Protein AF-A0AA42YS67-F1 (afdb_monomer)

Solvent-accessible surface area (backbone atoms only — not comparable to full-atom values): 5543 Å² total; per-residue (Å²): 119,70,72,64,56,53,53,53,52,51,52,55,51,52,53,51,53,51,53,53,52,51,52,51,53,52,36,43,75,76,39,48,68,60,33,52,53,55,53,48,56,51,49,33,49,50,24,48,48,48,23,52,51,23,59,65,44,53,84,81,47,94,62,68,60,54,45,52,51,14,53,50,28,46,53,51,26,51,50,48,50,51,50,59,49,63,36,91,87,66,70,73,60,84,84,77,72,81,130

Sequence (99 aa):
MEEQTFTTTIWMRITSWILILVGLYLTSLYNYLLFHSLVEIFSIFIACSIFLVAWNSRRFMDNNYLLFLGIAYLFVGGLDLIHTLAYRGMGIFPGYETN

Structure (mmCIF, N/CA/C/O backbone):
data_AF-A0AA42YS67-F1
#
_entry.id   AF-A0AA42YS67-F1
#
loop_
_atom_site.group_PDB
_atom_site.id
_atom_site.type_symbol
_atom_site.label_atom_id
_atom_site.label_alt_id
_atom_site.label_comp_id
_atom_site.label_asym_id
_atom_site.label_entity_id
_atom_site.label_seq_id
_atom_site.pdbx_PDB_ins_code
_atom_site.Cartn_x
_atom_site.Cartn_y
_atom_site.Cartn_z
_atom_site.occupancy
_atom_site.B_iso_or_equiv
_atom_site.auth_seq_id
_atom_site.auth_comp_id
_atom_site.auth_asym_id
_atom_site.auth_atom_id
_atom_site.pdbx_PDB_model_num
ATOM 1 N N . MET A 1 1 ? 12.024 31.827 11.996 1.00 62.25 1 MET A N 1
ATOM 2 C CA . MET A 1 1 ? 12.872 30.612 11.952 1.00 62.25 1 MET A CA 1
ATOM 3 C C . MET A 1 1 ? 12.027 29.341 11.805 1.00 62.25 1 MET A C 1
ATOM 5 O O . MET A 1 1 ? 12.379 28.529 10.966 1.00 62.25 1 MET A O 1
ATOM 9 N N . GLU A 1 2 ? 10.905 29.173 12.523 1.00 69.12 2 GLU A N 1
ATOM 10 C CA . GLU A 1 2 ? 10.020 27.983 12.402 1.00 69.12 2 GLU A CA 1
ATOM 11 C C . GLU A 1 2 ? 9.170 27.929 11.115 1.00 69.12 2 GLU A C 1
ATOM 13 O O . GLU A 1 2 ? 8.901 26.855 10.587 1.00 69.12 2 GLU A O 1
ATOM 18 N N . GLU A 1 3 ? 8.790 29.075 10.544 1.00 67.44 3 GLU A N 1
ATOM 19 C CA . GLU A 1 3 ? 7.984 29.108 9.309 1.00 67.44 3 GLU A CA 1
ATOM 20 C C . GLU A 1 3 ? 8.748 28.568 8.079 1.00 67.44 3 GLU A C 1
ATOM 22 O O . GLU A 1 3 ? 8.190 27.928 7.184 1.00 67.44 3 GLU A O 1
ATOM 27 N N . GLN A 1 4 ? 10.068 28.774 8.055 1.00 71.69 4 GLN A N 1
ATOM 28 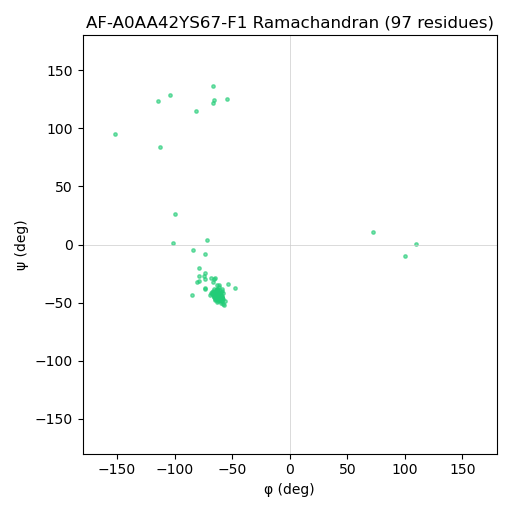C CA . GLN A 1 4 ? 10.926 28.362 6.944 1.00 71.69 4 GLN A CA 1
ATOM 29 C C . GLN A 1 4 ? 11.262 26.861 6.978 1.00 71.69 4 GLN A C 1
ATOM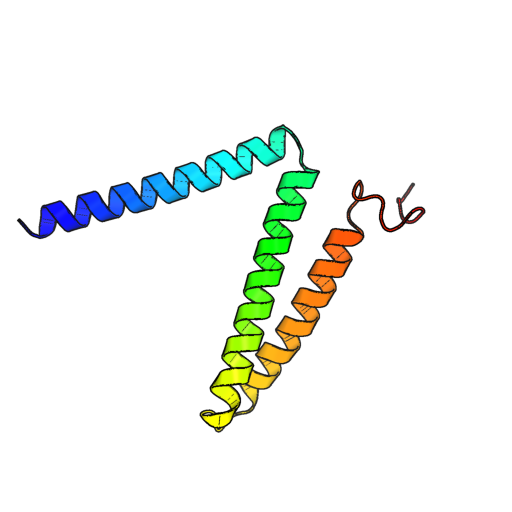 31 O O . GLN A 1 4 ? 11.476 26.263 5.928 1.00 71.69 4 GLN A O 1
ATOM 36 N N . THR A 1 5 ? 11.266 26.217 8.149 1.00 76.94 5 THR A N 1
ATOM 37 C CA . THR A 1 5 ? 11.455 24.757 8.266 1.00 76.94 5 THR A CA 1
ATOM 38 C C . THR A 1 5 ? 10.176 23.982 7.936 1.00 76.94 5 THR A C 1
ATOM 40 O O . THR A 1 5 ? 10.235 22.883 7.378 1.00 76.94 5 THR A O 1
ATOM 43 N N . PHE A 1 6 ? 9.008 24.567 8.217 1.00 77.62 6 PHE A N 1
ATOM 44 C CA . PHE A 1 6 ? 7.713 23.986 7.863 1.00 77.62 6 PHE A CA 1
ATOM 45 C C . PHE A 1 6 ? 7.528 23.891 6.340 1.00 77.62 6 PHE A C 1
ATOM 47 O O . PHE A 1 6 ? 7.181 22.833 5.811 1.00 77.62 6 PHE A O 1
ATOM 54 N N . THR A 1 7 ? 7.837 24.973 5.620 1.00 83.50 7 THR A N 1
ATOM 55 C CA . THR A 1 7 ? 7.713 25.031 4.154 1.00 83.50 7 THR A CA 1
ATOM 56 C C . THR A 1 7 ? 8.668 24.068 3.450 1.00 83.50 7 THR A C 1
ATOM 58 O O . THR A 1 7 ? 8.237 23.322 2.571 1.00 83.50 7 THR A O 1
ATOM 61 N N . THR A 1 8 ? 9.940 24.000 3.852 1.00 85.81 8 THR A N 1
ATOM 62 C CA . THR A 1 8 ? 10.913 23.071 3.246 1.00 85.81 8 THR A CA 1
ATOM 63 C C . THR A 1 8 ? 10.529 21.609 3.461 1.00 85.81 8 THR A C 1
ATOM 65 O O . THR A 1 8 ? 10.618 20.816 2.525 1.00 85.81 8 THR A O 1
ATOM 68 N N . THR A 1 9 ? 10.012 21.257 4.640 1.00 88.94 9 THR A N 1
ATOM 69 C CA . THR A 1 9 ? 9.534 19.895 4.927 1.00 88.94 9 THR A CA 1
ATOM 70 C C . THR A 1 9 ? 8.334 19.522 4.055 1.00 88.94 9 THR A C 1
ATOM 72 O O . THR A 1 9 ? 8.254 18.400 3.555 1.00 88.94 9 THR A O 1
ATOM 75 N N . ILE A 1 10 ? 7.406 20.456 3.819 1.00 90.69 10 ILE A N 1
ATOM 76 C CA . ILE A 1 10 ? 6.273 20.239 2.908 1.00 90.69 10 ILE A CA 1
ATOM 77 C C . ILE A 1 10 ? 6.769 19.983 1.487 1.00 90.69 10 ILE A C 1
ATOM 79 O O . ILE A 1 10 ? 6.365 18.993 0.877 1.00 90.69 10 ILE A O 1
ATOM 83 N N . TRP A 1 11 ? 7.675 20.818 0.978 1.00 91.62 11 TRP A N 1
ATOM 84 C CA . TRP A 1 11 ? 8.231 20.642 -0.362 1.00 91.62 11 TRP A CA 1
ATOM 85 C C . TRP A 1 11 ? 8.975 19.315 -0.511 1.00 91.62 11 TRP A C 1
ATOM 87 O O . TRP A 1 11 ? 8.765 18.628 -1.504 1.00 91.62 11 TRP A O 1
ATOM 97 N N . MET A 1 12 ? 9.760 18.9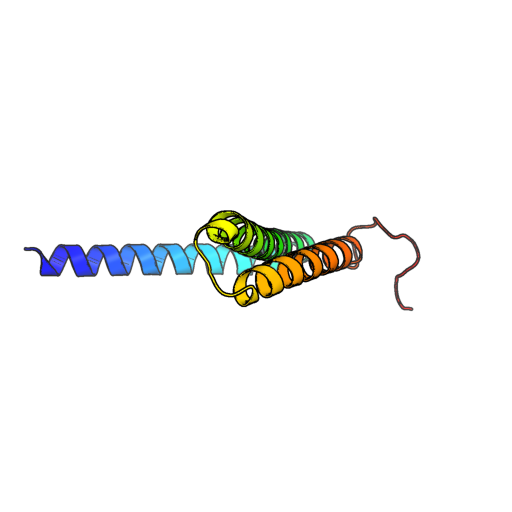03 0.489 1.00 90.56 12 MET A N 1
ATOM 98 C CA . MET A 1 12 ? 10.429 17.594 0.501 1.00 90.56 12 MET A CA 1
ATOM 99 C C . MET A 1 12 ? 9.437 16.423 0.483 1.00 90.56 12 MET A C 1
ATOM 101 O O . MET A 1 12 ? 9.658 15.424 -0.200 1.00 90.56 12 MET A O 1
ATOM 105 N N . ARG A 1 13 ? 8.317 16.531 1.208 1.00 92.62 13 ARG A N 1
ATOM 106 C CA . ARG A 1 13 ? 7.258 15.510 1.179 1.00 92.62 13 ARG A CA 1
ATOM 107 C C . ARG A 1 13 ? 6.594 15.448 -0.192 1.00 92.62 13 ARG A C 1
ATOM 109 O O . ARG A 1 13 ? 6.396 14.357 -0.713 1.00 92.62 13 ARG A O 1
ATOM 116 N N . ILE A 1 14 ? 6.274 16.599 -0.785 1.00 94.62 14 ILE A N 1
ATOM 117 C CA . ILE A 1 14 ? 5.655 16.676 -2.114 1.00 94.62 14 ILE A CA 1
ATOM 118 C C . ILE A 1 14 ? 6.589 16.085 -3.176 1.00 94.62 14 ILE A C 1
ATOM 120 O O . ILE A 1 14 ? 6.147 15.256 -3.969 1.00 94.62 14 ILE A O 1
ATOM 124 N N . THR A 1 15 ? 7.876 16.446 -3.176 1.00 94.81 15 THR A N 1
ATOM 125 C CA . THR A 1 15 ? 8.841 15.896 -4.141 1.00 94.81 15 THR A CA 1
ATOM 126 C C . THR A 1 15 ? 9.014 14.390 -3.978 1.00 94.81 15 THR A C 1
ATOM 128 O O . THR A 1 15 ? 9.068 13.684 -4.982 1.00 94.81 15 THR A O 1
ATOM 131 N N . SER A 1 16 ? 9.018 13.879 -2.743 1.00 94.56 16 SER A N 1
ATOM 132 C CA . SER A 1 16 ? 9.041 12.437 -2.47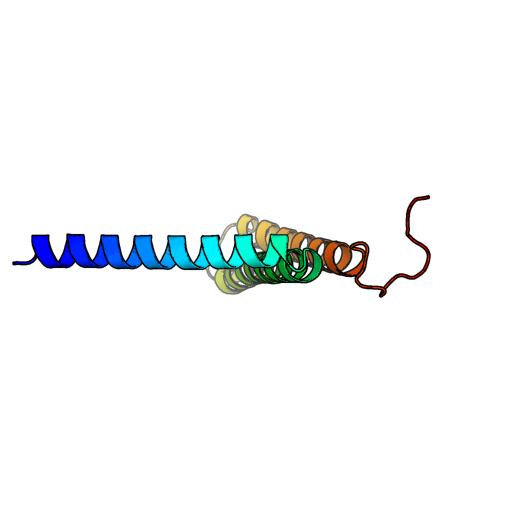9 1.00 94.56 16 SER A CA 1
ATOM 133 C C . SER A 1 16 ? 7.819 11.719 -3.070 1.00 94.56 16 SER A C 1
ATOM 135 O O . SER A 1 16 ? 7.989 10.735 -3.790 1.00 94.56 16 SER A O 1
ATOM 137 N N . TRP A 1 17 ? 6.604 12.239 -2.856 1.00 93.31 17 TRP A N 1
ATOM 138 C CA . TRP A 1 17 ? 5.383 11.667 -3.441 1.00 93.31 17 TRP A CA 1
ATOM 139 C C . TRP A 1 17 ? 5.391 11.695 -4.970 1.00 93.31 17 TRP A C 1
ATOM 141 O O . TRP A 1 17 ? 5.052 10.696 -5.602 1.00 93.31 17 TRP A O 1
ATOM 151 N N . ILE A 1 18 ? 5.819 12.809 -5.571 1.00 95.19 18 ILE A N 1
ATOM 152 C CA . ILE A 1 18 ? 5.936 12.933 -7.030 1.00 95.19 18 ILE A CA 1
ATOM 153 C C . ILE A 1 18 ? 6.906 11.885 -7.578 1.00 95.19 18 ILE A C 1
ATOM 155 O O . ILE A 1 18 ? 6.604 11.233 -8.574 1.00 95.19 18 ILE A O 1
ATOM 159 N N . LEU A 1 19 ? 8.048 11.684 -6.921 1.00 95.19 19 LEU A N 1
ATOM 160 C CA . LEU A 1 19 ? 9.062 10.731 -7.367 1.00 95.19 19 LEU A CA 1
ATOM 161 C C . LEU A 1 19 ? 8.541 9.286 -7.337 1.00 95.19 19 LEU A C 1
ATOM 163 O O . LEU A 1 19 ? 8.771 8.537 -8.286 1.00 95.19 19 LEU A O 1
ATOM 167 N N . ILE A 1 20 ? 7.776 8.917 -6.303 1.00 92.56 20 ILE A N 1
ATOM 168 C CA . ILE A 1 20 ? 7.107 7.609 -6.216 1.00 92.56 20 ILE A CA 1
ATOM 169 C C . ILE A 1 20 ? 6.103 7.431 -7.366 1.00 92.56 20 ILE A C 1
ATOM 171 O O . ILE A 1 20 ? 6.115 6.397 -8.033 1.00 92.56 20 ILE A O 1
ATOM 175 N N . LEU A 1 21 ? 5.269 8.442 -7.639 1.00 91.12 21 LEU A N 1
ATOM 176 C CA . LEU A 1 21 ? 4.275 8.392 -8.719 1.00 91.12 21 LEU A CA 1
ATOM 177 C C . LEU A 1 21 ? 4.923 8.281 -10.102 1.00 91.12 21 LEU A C 1
ATOM 179 O O . LEU A 1 21 ? 4.465 7.500 -10.933 1.00 91.12 21 LEU A O 1
ATOM 183 N N . VAL A 1 22 ? 6.009 9.018 -10.345 1.00 93.19 22 VAL A N 1
ATOM 184 C CA . VAL A 1 22 ? 6.774 8.924 -11.596 1.00 93.19 22 VAL A CA 1
ATOM 185 C C . VAL A 1 22 ? 7.392 7.534 -11.747 1.00 93.19 22 VAL A C 1
ATOM 187 O O . VAL A 1 22 ? 7.311 6.952 -12.826 1.00 93.19 22 VAL A O 1
ATOM 190 N N . GLY A 1 23 ? 7.955 6.971 -10.674 1.00 89.88 23 GLY A N 1
ATOM 191 C CA . GLY A 1 23 ? 8.482 5.605 -10.676 1.00 89.88 23 GLY A CA 1
ATOM 192 C C . GLY A 1 23 ? 7.418 4.566 -11.040 1.00 89.88 23 GLY A C 1
ATOM 193 O O . GLY A 1 23 ? 7.649 3.740 -11.920 1.00 89.88 23 GLY A O 1
ATOM 194 N N . LEU A 1 24 ? 6.233 4.654 -10.430 1.00 88.62 24 LEU A N 1
ATOM 195 C CA . LEU A 1 24 ? 5.087 3.791 -10.745 1.00 88.62 24 LEU A CA 1
ATOM 196 C C . LEU A 1 24 ? 4.578 3.975 -12.183 1.00 88.62 24 LEU A C 1
ATOM 198 O O . LEU A 1 24 ? 4.208 3.011 -12.847 1.00 88.62 24 LEU A O 1
ATOM 202 N N . TYR A 1 25 ? 4.573 5.203 -12.697 1.00 89.00 25 TYR A N 1
ATOM 203 C CA . TYR A 1 25 ? 4.192 5.449 -14.085 1.00 89.00 25 TYR A CA 1
ATOM 204 C C . TYR A 1 25 ? 5.186 4.808 -15.061 1.00 89.00 25 TYR A C 1
ATOM 206 O O . TYR A 1 25 ? 4.783 4.159 -16.023 1.00 89.00 25 TYR A O 1
ATOM 214 N N . LEU A 1 26 ? 6.488 4.920 -14.788 1.00 89.19 26 LEU A N 1
ATOM 215 C CA . LEU A 1 26 ? 7.515 4.286 -15.610 1.00 89.19 26 LEU A CA 1
ATOM 216 C C . LEU A 1 26 ? 7.383 2.759 -15.603 1.00 89.19 26 LEU A C 1
ATOM 218 O O . LEU A 1 26 ? 7.480 2.151 -16.668 1.00 89.19 26 LEU A O 1
ATOM 222 N N . THR A 1 27 ? 7.111 2.125 -14.458 1.00 87.69 27 THR A N 1
ATOM 223 C CA . THR A 1 27 ? 6.912 0.665 -14.426 1.00 87.69 27 THR A CA 1
ATOM 224 C C . THR A 1 27 ? 5.719 0.231 -15.275 1.00 87.69 27 THR A C 1
ATOM 226 O O . THR A 1 27 ? 5.820 -0.789 -15.953 1.00 87.69 27 THR A O 1
ATOM 229 N N . SER A 1 28 ? 4.652 1.034 -15.331 1.00 86.94 28 SER A N 1
ATOM 230 C CA . SER A 1 28 ? 3.496 0.787 -16.203 1.00 86.94 28 SER A CA 1
ATOM 231 C C . SER A 1 28 ? 3.863 0.772 -17.695 1.00 86.94 28 SER A C 1
ATOM 233 O O . SER A 1 28 ? 3.355 -0.064 -18.441 1.00 86.94 28 SER A O 1
ATOM 235 N N . LEU A 1 29 ? 4.799 1.627 -18.132 1.00 84.25 29 LEU A N 1
ATOM 236 C CA . LEU A 1 29 ? 5.252 1.662 -19.530 1.00 84.25 29 LEU A CA 1
ATOM 237 C C . LEU A 1 29 ? 6.145 0.474 -19.910 1.00 84.25 29 LEU A C 1
ATOM 239 O O . LEU A 1 29 ? 6.057 -0.013 -21.034 1.00 84.25 29 LEU A O 1
ATOM 243 N N . TYR A 1 30 ? 7.029 0.035 -19.010 1.00 84.56 30 TYR A N 1
ATOM 244 C CA . TYR A 1 30 ? 7.986 -1.036 -19.315 1.00 84.56 30 TYR A CA 1
ATOM 245 C C . TYR A 1 30 ? 7.399 -2.433 -19.115 1.00 84.56 30 TYR A C 1
ATOM 247 O O . TYR A 1 30 ? 7.636 -3.324 -19.928 1.00 84.56 30 TYR A O 1
ATOM 255 N N . ASN A 1 31 ? 6.668 -2.652 -18.021 1.00 85.56 31 ASN A N 1
ATOM 256 C CA . ASN A 1 31 ? 6.057 -3.937 -17.720 1.00 85.56 31 ASN A CA 1
ATOM 257 C C . ASN A 1 31 ? 4.799 -3.731 -16.875 1.00 85.56 31 ASN A C 1
ATOM 259 O O . ASN A 1 31 ? 4.846 -3.673 -15.643 1.00 85.56 31 ASN A O 1
ATOM 263 N N . TYR A 1 32 ? 3.663 -3.679 -17.565 1.00 85.62 32 TYR A N 1
ATOM 264 C CA . TYR A 1 32 ? 2.355 -3.529 -16.943 1.00 85.62 32 TYR A CA 1
ATOM 265 C C . TYR A 1 32 ? 2.091 -4.587 -15.860 1.00 85.62 32 TYR A C 1
ATOM 267 O O . TYR A 1 32 ? 1.487 -4.276 -14.838 1.00 85.62 32 TYR A O 1
ATOM 275 N N . LEU A 1 33 ? 2.603 -5.813 -16.027 1.00 85.81 33 LEU A N 1
ATOM 276 C CA . LEU A 1 33 ? 2.425 -6.893 -15.055 1.00 85.81 33 LEU A CA 1
ATOM 277 C C . LEU A 1 33 ? 3.073 -6.568 -13.702 1.00 85.81 33 LEU A C 1
ATOM 279 O O . LEU A 1 33 ? 2.503 -6.859 -12.650 1.00 85.81 33 LEU A O 1
ATOM 283 N N . LEU A 1 34 ? 4.255 -5.943 -13.727 1.00 85.06 34 LEU A N 1
ATOM 284 C CA . LEU A 1 34 ? 4.950 -5.508 -12.514 1.00 85.06 34 LEU A CA 1
ATOM 285 C C . LEU A 1 34 ? 4.213 -4.355 -11.837 1.00 85.06 34 LEU A C 1
ATOM 287 O O . LEU A 1 34 ? 4.052 -4.372 -10.620 1.00 85.06 34 LEU A O 1
ATOM 291 N N . PHE A 1 35 ? 3.748 -3.374 -12.614 1.00 89.44 35 PHE A N 1
ATOM 292 C CA . PHE A 1 35 ? 2.936 -2.277 -12.090 1.00 89.44 35 PHE A CA 1
ATOM 293 C C . PHE A 1 35 ? 1.649 -2.795 -11.435 1.00 89.44 35 PHE A C 1
ATOM 295 O O . PHE A 1 35 ? 1.382 -2.464 -10.282 1.00 89.44 35 PHE A O 1
ATOM 302 N N . HIS A 1 36 ? 0.903 -3.651 -12.135 1.00 88.62 36 HIS A N 1
ATOM 303 C CA . HIS A 1 36 ? -0.330 -4.248 -11.633 1.00 88.62 36 HIS A CA 1
ATOM 304 C C . HIS A 1 36 ? -0.083 -5.017 -10.328 1.00 88.62 36 HIS A C 1
ATOM 306 O O . HIS A 1 36 ? -0.702 -4.717 -9.314 1.00 88.62 36 HIS A O 1
ATOM 312 N N . SER A 1 37 ? 0.915 -5.909 -10.307 1.00 89.06 37 SER A N 1
ATOM 313 C CA . SER A 1 37 ? 1.258 -6.690 -9.108 1.00 89.06 37 SER A CA 1
ATOM 314 C C . SER A 1 37 ? 1.630 -5.810 -7.908 1.00 89.06 37 SER A C 1
ATOM 316 O O . SER A 1 37 ? 1.260 -6.116 -6.778 1.00 89.06 37 SER A O 1
ATOM 318 N N . LEU A 1 38 ? 2.367 -4.715 -8.129 1.00 90.06 38 LEU A N 1
ATOM 319 C CA . LEU A 1 38 ? 2.757 -3.791 -7.060 1.00 90.06 38 LEU A CA 1
ATOM 320 C C . LEU A 1 38 ? 1.552 -3.074 -6.446 1.00 90.06 38 LEU A C 1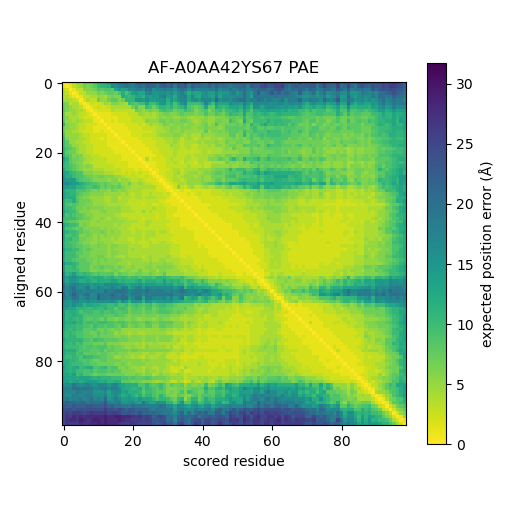
ATOM 322 O O . LEU A 1 38 ? 1.475 -2.960 -5.222 1.00 9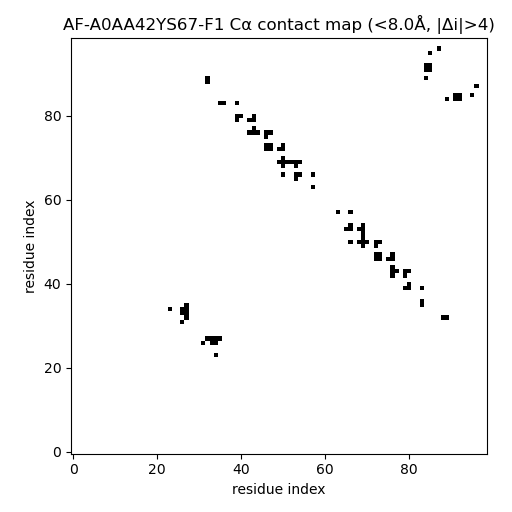0.06 38 LEU A O 1
ATOM 326 N N . VAL A 1 39 ? 0.637 -2.585 -7.286 1.00 92.31 39 VAL A N 1
ATOM 327 C CA . VAL A 1 39 ? -0.559 -1.870 -6.825 1.00 92.31 39 VAL A CA 1
ATOM 328 C C . VAL A 1 39 ? -1.486 -2.813 -6.059 1.00 92.31 39 VAL A C 1
ATOM 330 O O . VAL A 1 39 ? -1.933 -2.442 -4.972 1.00 92.31 39 VAL A O 1
ATOM 333 N N . GLU A 1 40 ? -1.681 -4.046 -6.530 1.00 91.81 40 GLU A N 1
ATOM 334 C CA . GLU A 1 40 ? -2.571 -4.982 -5.833 1.00 91.81 40 GLU A CA 1
ATOM 335 C C . GLU A 1 40 ? -1.973 -5.538 -4.543 1.00 91.81 40 GLU A C 1
ATOM 337 O O . GLU A 1 40 ? -2.663 -5.603 -3.530 1.00 91.81 40 GLU A O 1
ATOM 342 N N . ILE A 1 41 ? -0.666 -5.829 -4.485 1.00 91.38 41 ILE A N 1
ATOM 343 C CA . ILE A 1 41 ? -0.024 -6.192 -3.207 1.00 91.38 41 ILE A CA 1
ATOM 344 C C . ILE A 1 41 ? -0.186 -5.060 -2.181 1.00 91.38 41 ILE A C 1
ATOM 346 O O . ILE A 1 41 ? -0.419 -5.320 -0.996 1.00 91.38 41 ILE A O 1
ATOM 350 N N . PHE A 1 42 ? -0.090 -3.803 -2.620 1.00 93.06 42 PHE A N 1
ATOM 351 C CA . PHE A 1 42 ? -0.308 -2.650 -1.752 1.00 93.06 42 PHE A CA 1
ATOM 352 C C . PHE A 1 42 ? -1.770 -2.538 -1.287 1.00 93.06 42 PHE A C 1
ATOM 354 O O . PHE A 1 42 ? -2.011 -2.315 -0.098 1.00 93.06 42 PHE A O 1
ATOM 361 N N . SER A 1 43 ? -2.739 -2.754 -2.180 1.00 93.38 43 SER A N 1
ATOM 362 C CA . SER A 1 43 ? -4.171 -2.797 -1.852 1.00 93.38 43 SER A CA 1
ATOM 363 C C . SER A 1 43 ? -4.494 -3.903 -0.834 1.00 93.38 43 SER A C 1
ATOM 365 O O . SER A 1 43 ? -5.073 -3.627 0.225 1.00 93.38 43 SER A O 1
ATOM 367 N N . ILE A 1 44 ? -4.005 -5.127 -1.062 1.00 93.38 44 ILE A N 1
ATOM 368 C CA . ILE A 1 44 ? -4.138 -6.265 -0.137 1.00 93.38 44 ILE A CA 1
ATOM 369 C C . ILE A 1 44 ? -3.537 -5.923 1.232 1.00 93.38 44 ILE A C 1
ATOM 371 O O . ILE A 1 44 ? -4.131 -6.224 2.271 1.00 93.38 44 ILE A O 1
ATOM 375 N N . PHE A 1 45 ? -2.379 -5.259 1.265 1.00 94.88 45 PHE A N 1
ATOM 376 C CA . PHE A 1 45 ? -1.745 -4.846 2.517 1.00 94.88 45 PHE A CA 1
ATOM 377 C C . PHE A 1 45 ? -2.600 -3.841 3.303 1.00 94.88 45 PHE A C 1
ATOM 379 O O . PHE A 1 45 ? -2.719 -3.956 4.529 1.00 94.88 45 PHE A O 1
ATOM 386 N N . ILE A 1 46 ? -3.244 -2.888 2.621 1.00 94.88 46 ILE A N 1
ATOM 387 C CA . ILE A 1 46 ? -4.187 -1.952 3.247 1.00 94.88 46 ILE A CA 1
ATOM 388 C C . ILE A 1 46 ? -5.403 -2.706 3.798 1.00 94.88 46 ILE A C 1
ATOM 390 O O . ILE A 1 46 ? -5.769 -2.495 4.955 1.00 94.88 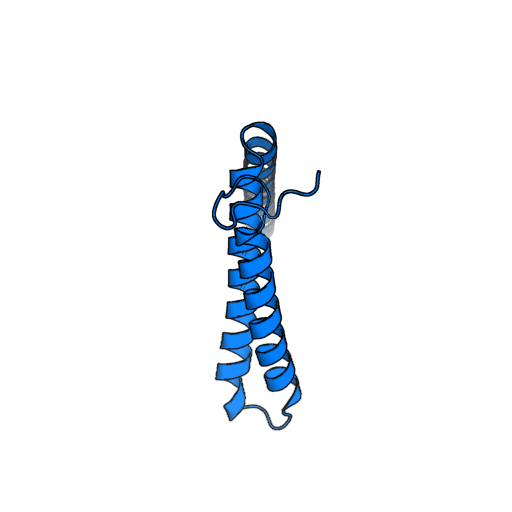46 ILE A O 1
ATOM 394 N N . ALA A 1 47 ? -5.995 -3.617 3.022 1.00 93.56 47 ALA A N 1
ATOM 395 C CA . ALA A 1 47 ? -7.138 -4.418 3.460 1.00 93.56 47 ALA A CA 1
ATOM 396 C C . ALA A 1 47 ? -6.807 -5.258 4.712 1.00 93.56 47 ALA A C 1
ATOM 398 O O . ALA A 1 47 ? -7.549 -5.23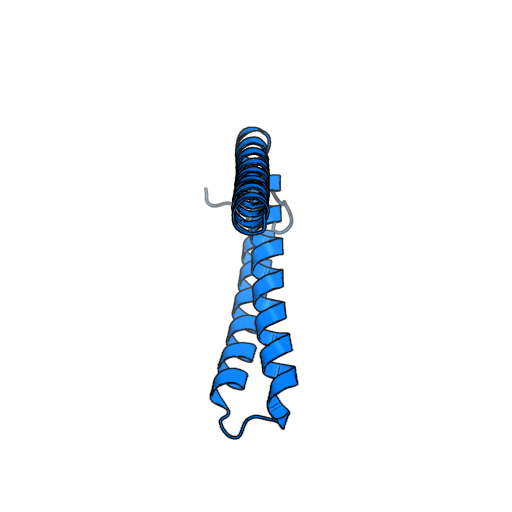2 5.700 1.00 93.56 47 ALA A O 1
ATOM 399 N N . CYS A 1 48 ? -5.644 -5.916 4.724 1.00 92.94 48 CYS A N 1
ATOM 400 C CA . CYS A 1 48 ? -5.118 -6.630 5.889 1.00 92.94 48 CYS A CA 1
ATOM 401 C C . CYS A 1 48 ? -4.897 -5.700 7.087 1.00 92.94 48 CYS A C 1
ATOM 403 O O . CYS A 1 48 ? -5.243 -6.054 8.212 1.00 92.94 48 CYS A O 1
ATOM 405 N N . SER A 1 49 ? -4.363 -4.498 6.864 1.00 94.25 49 SER A N 1
ATOM 406 C CA . SER A 1 49 ? -4.146 -3.508 7.925 1.00 94.25 49 SER A CA 1
ATOM 407 C C . SER A 1 49 ? -5.463 -3.065 8.565 1.00 94.25 49 SER A C 1
ATOM 409 O O . SER A 1 49 ? -5.554 -3.002 9.790 1.00 94.25 49 SER A O 1
ATOM 411 N N . ILE A 1 50 ? -6.508 -2.828 7.763 1.00 92.88 50 ILE A N 1
ATOM 412 C CA . ILE A 1 50 ? -7.852 -2.492 8.259 1.00 92.88 50 ILE A CA 1
ATOM 413 C C . ILE A 1 50 ? -8.410 -3.638 9.107 1.00 92.88 50 ILE A C 1
ATOM 415 O O . ILE A 1 50 ? -8.896 -3.397 10.214 1.00 92.88 50 ILE A O 1
ATOM 419 N N . PHE A 1 51 ? -8.299 -4.882 8.631 1.00 92.94 51 PHE A N 1
ATOM 420 C CA . PHE A 1 51 ? -8.708 -6.056 9.401 1.00 92.94 51 PHE A CA 1
ATOM 421 C C . PHE A 1 51 ? -7.945 -6.163 10.728 1.00 92.94 51 PHE A C 1
ATOM 423 O O . PHE A 1 51 ? -8.568 -6.358 11.769 1.00 92.94 51 PHE A O 1
ATOM 430 N N . LEU A 1 52 ? -6.620 -5.988 10.720 1.00 92.75 52 LEU A N 1
ATOM 431 C CA . LEU A 1 52 ? -5.788 -6.060 11.924 1.00 92.75 52 LEU A CA 1
ATOM 432 C C . LEU A 1 52 ? -6.159 -4.984 12.948 1.00 92.75 52 LEU A C 1
ATOM 434 O O . LEU A 1 52 ? -6.277 -5.291 14.136 1.00 92.75 52 LEU A O 1
ATOM 438 N N . VAL A 1 53 ? -6.379 -3.745 12.502 1.00 92.00 53 VAL A N 1
ATOM 439 C CA . VAL A 1 53 ? -6.817 -2.644 13.372 1.00 92.00 53 VAL A CA 1
ATOM 440 C C . VAL A 1 53 ? -8.197 -2.948 13.955 1.00 92.00 53 VAL A C 1
ATOM 442 O O . VAL A 1 53 ? -8.366 -2.904 15.172 1.00 92.00 53 VAL A O 1
ATOM 445 N N . ALA A 1 54 ? -9.162 -3.342 13.120 1.00 90.56 54 ALA A N 1
ATOM 446 C CA . ALA A 1 54 ? -10.504 -3.708 13.569 1.00 90.56 54 ALA A CA 1
ATOM 447 C C . ALA A 1 54 ? -10.491 -4.885 14.560 1.00 90.56 54 ALA A C 1
ATOM 449 O O . ALA A 1 54 ? -11.196 -4.867 15.571 1.00 90.56 54 ALA A O 1
ATOM 450 N N . TRP A 1 55 ? -9.660 -5.895 14.299 1.00 89.25 55 TRP A N 1
ATOM 451 C CA . TRP A 1 55 ? -9.505 -7.062 15.158 1.00 89.25 55 TRP A CA 1
ATOM 452 C C . TRP A 1 55 ? -8.871 -6.704 16.504 1.00 89.25 55 TRP A C 1
ATOM 454 O O . TRP A 1 55 ? -9.314 -7.193 17.542 1.00 89.25 55 TRP A O 1
ATOM 464 N N . ASN A 1 56 ? -7.870 -5.819 16.512 1.00 90.06 56 ASN A N 1
ATOM 465 C CA . ASN A 1 56 ? -7.225 -5.356 17.738 1.00 90.06 56 ASN A CA 1
ATOM 466 C C . ASN A 1 56 ? -8.166 -4.484 18.587 1.00 90.06 56 ASN A C 1
ATOM 468 O O . ASN A 1 56 ? -8.262 -4.665 19.803 1.00 90.06 56 ASN A O 1
ATOM 472 N N . SER A 1 57 ? -8.930 -3.596 17.948 1.00 85.69 57 SER A N 1
ATOM 473 C CA . SER A 1 57 ? -9.888 -2.714 18.621 1.00 85.69 57 SER A CA 1
ATOM 474 C C . SER A 1 57 ? -11.151 -3.426 19.115 1.00 85.69 57 SER A C 1
ATOM 476 O O . SER A 1 57 ? -11.898 -2.837 19.895 1.00 85.69 57 SER A O 1
ATOM 478 N N . ARG A 1 58 ? -11.365 -4.704 18.765 1.00 83.31 58 ARG A N 1
ATOM 479 C CA . ARG A 1 58 ? -12.519 -5.517 19.194 1.00 83.31 58 ARG A CA 1
ATOM 480 C C . ARG A 1 58 ? -12.803 -5.446 20.695 1.00 83.31 58 ARG A C 1
ATOM 482 O O . ARG A 1 58 ? -13.960 -5.471 21.092 1.00 83.31 58 ARG A O 1
ATOM 489 N N . ARG A 1 59 ? -11.765 -5.393 21.535 1.00 79.06 59 ARG A N 1
ATOM 490 C CA . ARG A 1 59 ? -11.924 -5.390 23.000 1.00 79.06 59 ARG A CA 1
ATOM 491 C C . ARG A 1 59 ? -12.318 -4.023 23.570 1.00 79.06 59 ARG A C 1
ATOM 493 O O . ARG A 1 59 ? -12.830 -3.963 24.680 1.00 79.06 59 ARG A O 1
ATOM 500 N N . PHE A 1 60 ? -12.073 -2.947 22.828 1.00 79.69 60 PHE A N 1
ATOM 501 C CA . PHE A 1 60 ? -12.325 -1.567 23.254 1.00 79.69 60 PHE A CA 1
ATOM 502 C C . PHE A 1 60 ? -13.607 -0.985 22.653 1.00 79.69 60 PHE A C 1
ATOM 504 O O . PHE A 1 60 ? -13.926 0.178 22.885 1.00 79.69 60 PHE A O 1
ATOM 511 N N . MET A 1 61 ? -14.331 -1.777 21.865 1.00 76.12 61 MET A N 1
ATOM 512 C CA . MET A 1 61 ? -15.488 -1.333 21.111 1.00 76.12 61 MET A CA 1
ATOM 513 C C . MET A 1 61 ? -16.768 -1.998 21.599 1.00 76.12 61 MET A C 1
ATOM 515 O O . MET A 1 61 ? -16.889 -3.217 21.556 1.00 76.12 61 MET A O 1
ATOM 519 N N . ASP A 1 62 ? -17.743 -1.175 21.980 1.00 74.44 62 ASP A N 1
ATOM 520 C CA . ASP A 1 62 ? -19.089 -1.620 22.368 1.00 74.44 62 ASP A CA 1
ATOM 521 C C . ASP A 1 62 ? -19.933 -2.051 21.148 1.00 74.44 62 ASP A C 1
ATOM 523 O O . ASP A 1 62 ? -20.800 -2.916 21.225 1.00 74.44 62 ASP A O 1
ATOM 527 N N . ASN A 1 63 ? -19.642 -1.481 19.970 1.00 76.25 63 ASN A N 1
ATOM 528 C CA . ASN A 1 63 ? -20.385 -1.734 18.735 1.00 76.25 63 ASN A CA 1
ATOM 529 C C . ASN A 1 63 ? -19.621 -2.656 17.779 1.00 76.25 63 ASN A C 1
ATOM 531 O O . ASN A 1 63 ? -18.507 -2.350 17.363 1.00 76.25 63 ASN A O 1
ATOM 535 N N . ASN A 1 64 ? -20.272 -3.721 17.305 1.00 83.44 64 ASN A N 1
ATOM 536 C CA . ASN A 1 64 ? -19.682 -4.704 16.381 1.00 83.44 64 ASN A CA 1
ATOM 537 C C . ASN A 1 64 ? -19.461 -4.192 14.938 1.00 83.44 64 ASN A C 1
ATOM 539 O O . ASN A 1 64 ? -19.039 -4.957 14.073 1.00 83.44 64 ASN A O 1
ATOM 543 N N . TYR A 1 65 ? -19.730 -2.914 14.656 1.00 86.19 65 TYR A N 1
ATOM 544 C CA . TYR A 1 65 ? -19.689 -2.358 13.300 1.00 86.19 65 TYR A CA 1
ATOM 545 C C . TYR A 1 65 ? -18.284 -2.368 12.676 1.00 86.19 65 TYR A C 1
ATOM 547 O O . TYR A 1 65 ? -18.123 -2.845 11.554 1.00 86.19 65 TYR A O 1
ATOM 555 N N . LEU A 1 66 ? -17.243 -1.908 13.390 1.00 86.50 66 LEU A N 1
ATOM 556 C CA . LEU A 1 66 ? -15.880 -1.941 12.829 1.00 86.50 66 LEU A CA 1
ATOM 557 C C . LEU A 1 66 ? -15.353 -3.370 12.693 1.00 86.50 66 LEU A C 1
ATOM 559 O O . LEU A 1 66 ? -14.583 -3.643 11.781 1.00 86.50 66 LEU A O 1
ATOM 563 N N . LEU A 1 67 ? -15.800 -4.292 13.548 1.00 87.56 67 LEU A N 1
ATOM 564 C CA . LEU A 1 67 ? -15.451 -5.707 13.442 1.00 87.56 67 LEU A CA 1
ATOM 565 C C . LEU A 1 67 ? -16.049 -6.310 12.160 1.00 87.56 67 LEU A C 1
ATOM 567 O O . LEU A 1 67 ? -15.339 -6.970 11.404 1.00 87.56 67 LEU A O 1
ATOM 571 N N . PHE A 1 68 ? -17.321 -6.014 11.868 1.00 90.31 68 PHE A N 1
ATOM 572 C CA . PHE A 1 68 ? -17.961 -6.394 10.607 1.00 90.31 68 PHE A CA 1
ATOM 573 C C . PHE A 1 68 ? -17.220 -5.815 9.396 1.00 90.31 68 PHE A C 1
ATOM 575 O O . PHE A 1 68 ? -16.921 -6.548 8.456 1.00 90.31 68 PHE A O 1
ATOM 582 N N . LEU A 1 69 ? -16.854 -4.530 9.448 1.00 91.44 69 LEU A N 1
ATOM 583 C CA . LEU A 1 69 ? -16.086 -3.881 8.387 1.00 91.44 69 LEU A CA 1
ATOM 584 C C . LEU A 1 69 ? -14.714 -4.544 8.191 1.00 91.44 69 LEU A C 1
ATOM 586 O O . LEU A 1 69 ? -14.333 -4.837 7.064 1.00 91.44 69 LEU A O 1
ATOM 590 N N . GLY A 1 70 ? -13.997 -4.845 9.275 1.00 91.44 70 GLY A N 1
ATOM 591 C CA . GLY A 1 70 ? -12.716 -5.548 9.219 1.00 91.44 70 GLY A CA 1
ATOM 592 C C . GLY A 1 70 ? -12.833 -6.919 8.555 1.00 91.44 70 GLY A C 1
ATOM 593 O O . GLY A 1 70 ? -12.042 -7.238 7.671 1.00 91.44 70 GLY A O 1
ATOM 594 N N . ILE A 1 71 ? -13.840 -7.714 8.932 1.00 90.81 71 ILE A N 1
ATOM 595 C CA . ILE A 1 71 ? -14.107 -9.015 8.298 1.00 90.81 71 ILE A CA 1
ATOM 596 C C . ILE A 1 71 ? -14.443 -8.834 6.813 1.00 90.81 71 ILE A C 1
ATOM 598 O O . ILE A 1 71 ? -13.934 -9.583 5.984 1.00 90.81 71 ILE A O 1
ATOM 602 N N . ALA A 1 72 ? -15.249 -7.833 6.451 1.00 94.00 72 ALA A N 1
ATOM 603 C CA . ALA A 1 72 ? -15.542 -7.537 5.052 1.00 94.00 72 ALA A CA 1
ATOM 604 C C . ALA A 1 72 ? -14.259 -7.223 4.261 1.00 94.00 72 ALA A C 1
ATOM 606 O O . ALA A 1 72 ? -14.060 -7.782 3.186 1.00 94.00 72 ALA A O 1
ATOM 607 N N . TYR A 1 73 ? -13.347 -6.419 4.818 1.00 92.56 73 TYR A N 1
ATOM 608 C CA . TYR A 1 73 ? -12.055 -6.128 4.189 1.00 92.56 73 TYR A CA 1
ATOM 609 C C . TYR A 1 73 ? -11.144 -7.354 4.067 1.00 92.56 73 TYR A C 1
ATOM 611 O O . TYR A 1 73 ? -10.383 -7.433 3.107 1.00 92.56 73 TYR A O 1
ATOM 619 N N . LEU A 1 74 ? -11.250 -8.342 4.961 1.00 92.00 74 LEU A N 1
ATOM 620 C CA . LEU A 1 74 ? -10.547 -9.619 4.801 1.00 92.00 74 LEU A CA 1
ATOM 621 C C . LEU A 1 74 ? -11.017 -10.360 3.538 1.00 92.00 74 LEU A C 1
ATOM 623 O O . LEU A 1 74 ? -10.193 -10.866 2.778 1.00 92.00 74 LEU A O 1
ATOM 627 N N . PHE A 1 75 ? -12.329 -10.387 3.281 1.00 93.50 75 PHE A N 1
ATOM 628 C CA . PHE A 1 75 ? -12.872 -10.962 2.047 1.00 93.50 75 PHE A CA 1
ATOM 629 C C . PHE A 1 75 ? -12.489 -10.143 0.814 1.00 93.50 75 PHE A C 1
ATOM 631 O O . PHE A 1 75 ? -12.117 -10.729 -0.197 1.00 93.50 75 PHE A O 1
ATOM 638 N N . VAL A 1 76 ? -12.526 -8.809 0.901 1.00 94.12 76 VAL A N 1
ATOM 639 C CA . VAL A 1 76 ? -12.085 -7.926 -0.191 1.00 94.12 76 VAL A CA 1
ATOM 640 C C . VAL A 1 76 ? -10.620 -8.188 -0.538 1.00 94.12 76 VAL A C 1
ATOM 642 O O . VAL A 1 76 ? -10.327 -8.428 -1.701 1.00 94.12 76 VAL A O 1
ATOM 645 N N . GLY A 1 77 ? -9.721 -8.243 0.450 1.00 91.56 77 GLY A N 1
ATOM 646 C CA . GLY A 1 77 ? -8.307 -8.559 0.220 1.00 91.56 77 GLY A CA 1
ATOM 647 C C . GLY A 1 77 ? -8.087 -9.970 -0.337 1.00 91.56 77 GLY A C 1
ATOM 648 O O . GLY A 1 77 ? -7.213 -10.178 -1.172 1.00 91.56 77 GLY A O 1
ATOM 649 N N . GLY A 1 78 ? -8.907 -10.946 0.069 1.00 91.81 78 GLY A N 1
ATOM 650 C CA . GLY A 1 78 ? -8.886 -12.289 -0.515 1.00 91.81 78 GLY A CA 1
ATOM 651 C C . GLY A 1 78 ? -9.321 -12.314 -1.985 1.00 91.81 78 GLY A C 1
ATOM 652 O O . GLY A 1 78 ? -8.683 -12.974 -2.803 1.00 91.81 78 GLY A O 1
ATOM 653 N N . LEU A 1 79 ? -10.381 -11.581 -2.337 1.00 92.31 79 LEU A N 1
ATOM 654 C CA . LEU A 1 79 ? -10.832 -11.436 -3.725 1.00 92.31 79 LEU A CA 1
ATOM 655 C C . LEU A 1 79 ? -9.808 -10.687 -4.578 1.00 92.31 79 LEU A C 1
ATOM 657 O O . LEU A 1 79 ? -9.584 -11.082 -5.716 1.00 92.31 79 LEU A O 1
ATOM 661 N N . ASP A 1 80 ? -9.166 -9.664 -4.019 1.00 91.12 80 ASP A N 1
ATOM 662 C CA . ASP A 1 80 ? -8.105 -8.892 -4.668 1.00 91.12 80 ASP A CA 1
ATOM 663 C C . ASP A 1 80 ? -6.872 -9.766 -4.967 1.00 91.12 80 ASP A C 1
ATOM 665 O O . ASP A 1 80 ? -6.314 -9.749 -6.064 1.00 91.12 80 ASP A O 1
ATOM 669 N N . LEU A 1 81 ? -6.518 -10.665 -4.043 1.00 88.12 81 LEU A N 1
ATOM 670 C CA . LEU A 1 81 ? -5.477 -11.669 -4.267 1.00 88.12 81 LEU A CA 1
ATOM 671 C C . LEU A 1 81 ? -5.850 -12.621 -5.409 1.00 88.12 81 LEU A C 1
ATOM 673 O O . LEU A 1 81 ? -5.037 -12.861 -6.300 1.00 88.12 81 LEU A O 1
ATOM 677 N N . ILE A 1 82 ? -7.074 -13.153 -5.415 1.00 89.69 82 ILE A N 1
ATOM 678 C CA . ILE A 1 82 ? -7.537 -14.027 -6.504 1.00 89.69 82 ILE A CA 1
ATOM 679 C C . ILE A 1 82 ? -7.549 -13.264 -7.833 1.00 89.69 82 ILE A C 1
ATOM 681 O O . ILE A 1 82 ? -7.108 -13.814 -8.838 1.00 89.69 82 ILE A O 1
ATOM 685 N N . HIS A 1 83 ? -8.008 -12.010 -7.837 1.00 87.81 83 HIS A N 1
ATOM 686 C CA . HIS A 1 83 ? -7.994 -11.130 -9.004 1.00 87.81 83 HIS A CA 1
ATOM 687 C C . HIS A 1 83 ? -6.579 -10.970 -9.559 1.00 87.81 83 HIS A C 1
ATOM 689 O O . HIS A 1 83 ? -6.361 -11.201 -10.746 1.00 87.81 83 HIS A O 1
ATOM 695 N N . THR A 1 84 ? -5.623 -10.679 -8.679 1.00 88.19 84 THR A N 1
ATOM 696 C CA . THR A 1 84 ? -4.204 -10.548 -9.010 1.00 88.19 84 THR A CA 1
ATOM 697 C C . THR A 1 84 ? -3.681 -11.827 -9.666 1.00 88.19 84 THR A C 1
ATOM 699 O O . THR A 1 84 ? -3.144 -11.781 -10.768 1.00 88.19 84 THR A O 1
ATOM 702 N N . LEU A 1 85 ? -3.899 -12.994 -9.048 1.00 83.88 85 LEU A N 1
ATOM 703 C CA . LEU A 1 85 ? -3.434 -14.282 -9.587 1.00 83.88 85 LEU A CA 1
ATOM 704 C C . LEU A 1 85 ? -4.127 -14.674 -10.904 1.00 83.88 85 LEU A C 1
ATOM 706 O O . LEU A 1 85 ? -3.540 -15.388 -11.720 1.00 83.88 85 LEU A O 1
ATOM 710 N N . ALA A 1 86 ? -5.374 -14.239 -11.096 1.00 84.25 86 ALA A N 1
ATOM 711 C CA . ALA A 1 86 ? -6.161 -14.452 -12.307 1.00 84.25 86 ALA A CA 1
ATOM 712 C C . ALA A 1 86 ? -5.875 -13.422 -13.408 1.00 84.25 86 ALA A C 1
ATOM 714 O O . ALA A 1 86 ? -6.408 -13.554 -14.512 1.00 84.25 86 ALA A O 1
ATOM 715 N N . TYR A 1 87 ? -5.046 -12.411 -13.140 1.00 82.19 87 TYR A N 1
ATOM 716 C CA . TYR A 1 87 ? -4.714 -11.403 -14.129 1.00 82.19 87 TYR A CA 1
ATOM 717 C C . TYR A 1 87 ? -3.912 -12.005 -15.290 1.00 82.19 87 TYR A C 1
ATOM 719 O O . TYR A 1 87 ? -2.966 -12.784 -15.103 1.00 82.19 87 TYR A O 1
ATOM 727 N N . ARG A 1 88 ? -4.289 -11.610 -16.512 1.00 67.69 88 ARG A N 1
ATOM 728 C CA . ARG A 1 88 ? -3.680 -12.092 -17.757 1.00 67.69 88 ARG A CA 1
ATOM 729 C C . ARG A 1 88 ? -2.170 -11.873 -17.726 1.00 67.69 88 ARG A C 1
ATOM 731 O O . ARG A 1 88 ? -1.710 -10.753 -17.533 1.00 67.69 88 ARG A O 1
ATOM 738 N N . GLY A 1 89 ? -1.404 -12.938 -17.949 1.00 72.50 89 GLY A N 1
ATOM 739 C CA . GLY A 1 89 ? 0.062 -12.898 -17.982 1.00 72.50 89 GLY A CA 1
ATOM 740 C C . GLY A 1 89 ? 0.779 -13.367 -16.709 1.00 72.50 89 GLY A C 1
ATOM 741 O O . GLY A 1 89 ? 1.983 -13.598 -16.786 1.00 72.50 89 GLY A O 1
ATOM 742 N N . MET A 1 90 ? 0.090 -13.597 -15.577 1.00 77.50 90 MET A N 1
ATOM 743 C CA . MET A 1 90 ? 0.715 -14.279 -14.421 1.00 77.50 90 MET A CA 1
ATOM 744 C C . MET A 1 90 ? 0.903 -15.785 -14.642 1.00 77.50 90 MET A C 1
ATOM 746 O O . MET A 1 90 ? 1.781 -16.390 -14.033 1.00 77.50 90 MET A O 1
ATOM 750 N N . GLY A 1 91 ? 0.099 -16.400 -15.517 1.00 72.31 91 GLY A N 1
ATOM 751 C CA . GLY A 1 91 ? 0.253 -17.806 -15.911 1.00 72.31 91 GLY A CA 1
ATOM 752 C C . GLY A 1 91 ? -0.138 -18.834 -14.840 1.00 72.31 91 GLY A C 1
ATOM 753 O O . GLY A 1 91 ? 0.132 -20.018 -15.019 1.00 72.31 91 GLY A O 1
ATOM 754 N N . ILE A 1 92 ? -0.777 -18.407 -13.744 1.00 75.31 92 ILE A N 1
ATOM 755 C CA . ILE A 1 92 ? -1.157 -19.277 -12.616 1.00 75.31 92 ILE A CA 1
ATOM 756 C C . ILE A 1 92 ? -2.449 -20.059 -12.902 1.00 75.31 92 ILE A C 1
ATOM 758 O O . ILE A 1 92 ? -2.572 -21.208 -12.481 1.00 75.31 92 ILE A O 1
ATOM 762 N N . PHE A 1 93 ? -3.377 -19.487 -13.675 1.00 71.50 93 PHE A N 1
ATOM 763 C CA . PHE A 1 93 ? -4.591 -20.166 -14.140 1.00 71.50 93 PHE A CA 1
ATOM 764 C C . PHE A 1 93 ? -4.556 -20.378 -15.664 1.00 71.50 93 PHE A C 1
ATOM 766 O O . PHE A 1 93 ? -5.111 -19.573 -16.416 1.00 71.50 93 PHE A O 1
ATOM 773 N N . PRO A 1 94 ? -3.903 -21.446 -16.160 1.00 60.19 94 PRO A N 1
ATOM 774 C CA . PRO A 1 94 ? -3.883 -21.747 -17.588 1.00 60.19 94 PRO A CA 1
ATOM 775 C C . PRO A 1 94 ? -5.293 -22.121 -18.081 1.00 60.19 94 PRO A C 1
ATOM 777 O O . PRO A 1 94 ? -5.892 -23.074 -17.588 1.00 60.19 94 PRO A O 1
ATOM 780 N N . GLY A 1 95 ? -5.821 -21.375 -19.060 1.00 62.50 95 GLY A N 1
ATOM 781 C CA . GLY A 1 95 ? -7.092 -21.682 -19.741 1.00 62.50 95 GLY A CA 1
ATOM 782 C C . GLY A 1 95 ? -8.277 -20.749 -19.450 1.00 62.50 95 GLY A C 1
ATOM 783 O O . GLY A 1 95 ? -9.339 -20.952 -20.029 1.00 62.50 95 GLY A O 1
ATOM 784 N N . TYR A 1 96 ? -8.105 -19.716 -18.616 1.00 57.12 96 TYR A N 1
ATOM 785 C CA . TYR A 1 96 ? -9.103 -18.651 -18.385 1.00 57.12 96 TYR A CA 1
ATOM 786 C C . TYR A 1 96 ? -8.807 -17.365 -19.180 1.00 57.12 96 TYR A C 1
ATOM 788 O O . TYR A 1 96 ? -9.206 -16.267 -18.798 1.00 57.12 96 TYR A O 1
ATOM 796 N N . GLU A 1 97 ? -8.117 -17.488 -20.312 1.00 56.28 97 GLU A N 1
ATOM 797 C CA . GLU A 1 97 ? -7.954 -16.386 -21.257 1.00 56.28 97 GLU A CA 1
ATOM 798 C C . GLU A 1 97 ? -9.217 -16.318 -22.127 1.00 56.28 97 GLU A C 1
ATOM 800 O O . GLU A 1 97 ? -9.551 -17.258 -22.846 1.00 56.28 97 GLU A O 1
ATOM 805 N N . THR A 1 98 ? -9.975 -15.228 -22.019 1.00 57.25 98 THR A N 1
ATOM 806 C CA . THR A 1 98 ? -11.119 -14.968 -22.902 1.00 57.25 98 THR A CA 1
ATOM 807 C C . THR A 1 98 ? -10.623 -14.753 -24.335 1.00 57.25 98 THR A C 1
ATOM 809 O O . THR A 1 98 ? -9.761 -13.893 -24.540 1.00 57.25 98 THR A O 1
ATOM 812 N N . ASN A 1 99 ? -11.167 -15.560 -25.263 1.00 54.06 99 ASN A N 1
ATOM 813 C CA . ASN A 1 99 ? -10.880 -15.576 -26.709 1.00 54.06 99 ASN A CA 1
ATOM 814 C C . ASN A 1 99 ? -10.845 -14.184 -27.348 1.00 54.06 99 ASN A C 1
ATOM 816 O O . ASN A 1 99 ? -11.729 -13.365 -27.003 1.00 54.06 99 ASN A O 1
#

Secondary structure (DSSP, 8-state):
-HHHHHHHHHHHH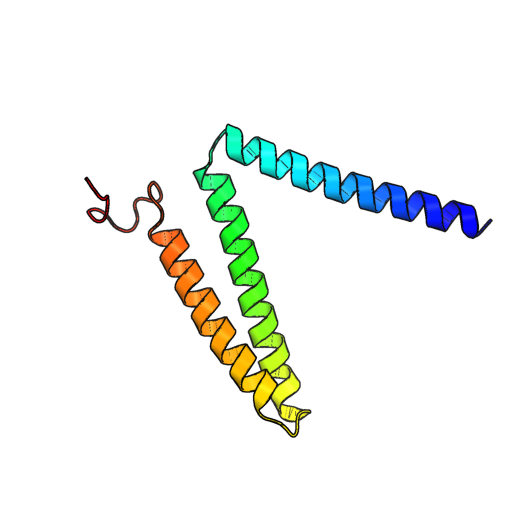HHHHHHHHHHHHHHHHH-HHHHHHHHHHHHHHHHHHHHHHHHHHTTT-SSTHHHHHHHHHHHHHHHHHHHHHHSTTS-SSTT----

Mean predicted aligned error: 7.88 Å

Foldseek 3Di:
DVVVVVVVVVVVVVVVVVVVVVVLVVCCVPPVLVSLLVVLVVLLVVLQVQLVVLVVCVVVDPDCVSNVVNVVSNVVSVVSVVVSCPDPPVCNDPPPDDD

Nearest PDB structures (foldseek):
  4wpe-assembly1_A-2  TM=4.668E-01  e=7.907E+00  Saccharomyces cerevisiae S288C

Radius of gyration: 19.47 Å; Cα contacts (8 Å, |Δi|>4): 55; chains: 1; bounding box: 33×52×50 Å

pLDDT: mean 85.28, std 10.04, range [54.06, 95.19]